Protein AF-A0A5X4PM31-F1 (afdb_monomer_lite)

Radius of gyration: 24.9 Å; chains: 1; bounding box: 70×35×66 Å

Foldseek 3Di:
DVVVVVVCVCPPPVVVLVPPVPDDPQPPPDDPDDDPVVVVVLVVCLVVLVVVLVVVLVVLVVVLVCVVVVLVVVLVVLVVCVVVQCVVVVNDPVVVVLSVVVNVLSVCLVVQSVVLVVCVVPVCVVVPVDPSDDCPDPVVSVVVVVVSVVSNVSSCSNPVRSVVSVVVSVVVVD

pLDDT: mean 74.73, std 17.04, range [44.5, 97.0]

InterPro domains:
  IPR012931 TraG, N-terminal, Proteobacteria [PF07916] (27-173)

Structure (mmCIF, N/CA/C/O backbone):
data_AF-A0A5X4PM31-F1
#
_entry.id   AF-A0A5X4PM31-F1
#
loop_
_atom_site.group_PDB
_atom_site.id
_atom_site.type_symbol
_atom_site.label_atom_id
_atom_site.label_alt_id
_atom_site.label_comp_id
_atom_site.label_asym_id
_atom_site.label_entity_id
_atom_site.label_seq_id
_atom_site.pdbx_PDB_ins_code
_atom_site.Cartn_x
_atom_site.Cartn_y
_atom_site.Cartn_z
_atom_site.occupancy
_atom_site.B_iso_or_equiv
_atom_site.auth_seq_id
_atom_site.auth_comp_id
_atom_site.auth_asym_id
_atom_site.auth_atom_id
_atom_site.pdbx_PDB_model_num
ATOM 1 N N . MET A 1 1 ? 48.120 -24.079 -18.694 1.00 56.81 1 MET A N 1
ATOM 2 C CA . MET A 1 1 ? 48.580 -22.671 -18.721 1.00 56.81 1 MET A CA 1
ATOM 3 C C . MET A 1 1 ? 48.053 -21.880 -19.920 1.00 56.81 1 MET A C 1
ATOM 5 O O . MET A 1 1 ? 47.602 -20.765 -19.711 1.00 56.81 1 MET A O 1
ATOM 9 N N . TYR A 1 2 ? 48.077 -22.404 -21.157 1.00 58.22 2 TYR A N 1
ATOM 10 C CA . TYR A 1 2 ? 47.539 -21.671 -22.322 1.00 58.22 2 TYR A CA 1
ATOM 11 C C . TYR A 1 2 ? 45.997 -21.617 -22.340 1.00 58.22 2 TYR A C 1
ATOM 13 O O . TYR A 1 2 ? 45.417 -20.574 -22.619 1.00 58.22 2 TYR A O 1
ATOM 21 N N . GLU A 1 3 ? 45.327 -22.706 -21.953 1.00 71.56 3 GLU A N 1
ATOM 22 C CA . GLU A 1 3 ? 43.855 -22.793 -21.936 1.00 71.56 3 GLU A CA 1
ATOM 23 C C . GLU A 1 3 ? 43.197 -21.806 -20.961 1.00 71.56 3 GLU A C 1
ATOM 25 O O . GLU A 1 3 ? 42.200 -21.178 -21.299 1.00 71.56 3 GLU A O 1
ATOM 30 N N . GLU A 1 4 ? 43.784 -21.587 -19.784 1.00 70.50 4 GLU A N 1
ATOM 31 C CA . GLU A 1 4 ? 43.260 -20.641 -18.787 1.00 70.50 4 GLU A CA 1
ATOM 32 C C . GLU A 1 4 ? 43.378 -19.185 -19.253 1.00 70.50 4 GLU A C 1
ATOM 34 O O . GLU A 1 4 ? 42.497 -18.372 -18.982 1.00 70.50 4 GLU A O 1
ATOM 39 N N . ALA A 1 5 ? 44.437 -18.846 -19.995 1.00 72.81 5 ALA A N 1
ATOM 40 C CA . ALA A 1 5 ? 44.606 -17.516 -20.577 1.00 72.81 5 ALA A CA 1
ATOM 41 C C . ALA A 1 5 ? 43.608 -17.262 -21.722 1.00 72.81 5 ALA A C 1
ATOM 43 O O . ALA A 1 5 ? 43.105 -16.147 -21.874 1.00 72.81 5 ALA A O 1
ATOM 44 N N . VAL A 1 6 ? 43.277 -18.303 -22.494 1.00 69.50 6 VAL A N 1
ATOM 45 C CA . VAL A 1 6 ? 42.241 -18.250 -23.535 1.00 69.50 6 VAL A CA 1
ATOM 46 C C . VAL A 1 6 ? 40.846 -18.159 -22.914 1.00 69.50 6 VAL A C 1
ATOM 48 O O . VAL A 1 6 ? 40.063 -17.309 -23.317 1.00 69.50 6 VAL A O 1
ATOM 51 N N . LEU A 1 7 ? 40.539 -18.937 -21.875 1.00 69.06 7 LEU A N 1
ATOM 52 C CA . LEU A 1 7 ? 39.256 -18.850 -21.167 1.00 69.06 7 LEU A CA 1
ATOM 53 C C . LEU A 1 7 ? 39.069 -17.492 -20.483 1.00 69.06 7 LEU A C 1
ATOM 55 O O . LEU A 1 7 ? 38.001 -16.893 -20.577 1.00 69.06 7 LEU A O 1
ATOM 59 N N . ARG A 1 8 ? 40.118 -16.957 -19.851 1.00 74.19 8 ARG A N 1
ATOM 60 C CA . ARG A 1 8 ? 40.076 -15.635 -19.217 1.00 74.19 8 ARG A CA 1
ATOM 61 C C . ARG A 1 8 ? 39.936 -14.510 -20.232 1.00 74.19 8 ARG A C 1
ATOM 63 O O . ARG A 1 8 ? 39.294 -13.515 -19.922 1.00 74.19 8 ARG A O 1
ATOM 70 N N . SER A 1 9 ? 40.515 -14.648 -21.426 1.00 67.62 9 SER A N 1
ATOM 71 C CA . SER A 1 9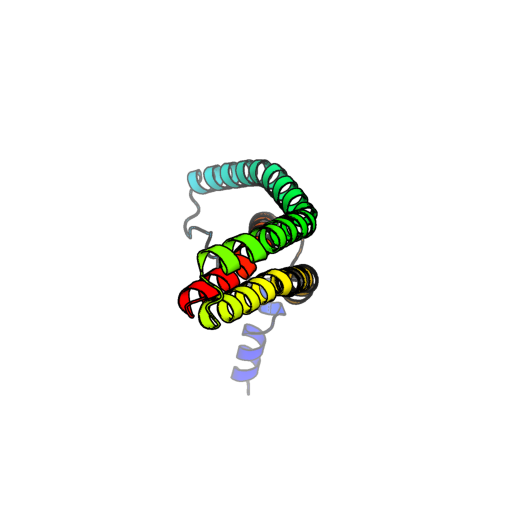 ? 40.313 -13.663 -22.486 1.00 67.62 9 SER A CA 1
ATOM 72 C C . SER A 1 9 ? 38.908 -13.777 -23.080 1.00 67.62 9 SER A C 1
ATOM 74 O O . SER A 1 9 ? 38.268 -12.750 -23.258 1.00 67.62 9 SER A O 1
ATOM 76 N N . LEU A 1 10 ? 38.363 -14.979 -23.285 1.00 65.06 10 LEU A N 1
ATOM 77 C CA . LEU A 1 10 ? 36.980 -15.180 -23.744 1.00 65.06 10 LEU A CA 1
ATOM 78 C C . LEU A 1 10 ? 35.931 -14.646 -22.755 1.00 65.06 10 LEU A C 1
ATOM 80 O O . LEU A 1 10 ? 34.913 -14.114 -23.181 1.00 65.06 10 LEU A O 1
ATOM 84 N N . VAL A 1 11 ? 36.198 -14.748 -21.451 1.00 62.84 11 VAL A N 1
ATOM 85 C CA . VAL A 1 11 ? 35.331 -14.229 -20.375 1.00 62.84 11 VAL A CA 1
ATOM 86 C C . VAL A 1 11 ? 35.660 -12.773 -20.011 1.00 62.84 11 VAL A C 1
ATOM 88 O O . VAL A 1 11 ? 34.924 -12.138 -19.261 1.00 62.84 11 VAL A O 1
ATOM 91 N N . SER A 1 12 ? 36.756 -12.208 -20.531 1.00 68.94 12 SER A N 1
ATOM 92 C CA . SER A 1 12 ? 37.113 -10.823 -20.227 1.00 68.94 12 SER A CA 1
ATOM 93 C C . SER A 1 12 ? 36.061 -9.865 -20.779 1.00 68.94 12 SER A C 1
ATOM 95 O O . SER A 1 12 ? 35.653 -9.950 -21.938 1.00 68.94 12 SER A O 1
ATOM 97 N N . GLU A 1 13 ? 35.673 -8.906 -19.947 1.00 52.75 13 GLU A N 1
ATOM 98 C CA . GLU A 1 13 ? 34.675 -7.876 -20.246 1.00 52.75 13 GLU A CA 1
ATOM 99 C C . GLU A 1 13 ? 34.991 -7.119 -21.550 1.00 52.75 13 GLU A C 1
ATOM 101 O O . GLU A 1 13 ? 34.103 -6.803 -22.340 1.00 52.75 13 GLU A O 1
ATOM 106 N N . ARG A 1 14 ? 36.287 -6.963 -21.856 1.00 52.06 14 ARG A N 1
ATOM 107 C CA . ARG A 1 14 ? 36.789 -6.376 -23.104 1.00 52.06 14 ARG A CA 1
ATOM 108 C C . ARG A 1 14 ? 36.436 -7.195 -24.353 1.00 52.06 14 ARG A C 1
ATOM 110 O O . ARG A 1 14 ? 36.129 -6.608 -25.384 1.00 52.06 14 ARG A O 1
ATOM 117 N N . ASN A 1 15 ? 36.449 -8.527 -24.279 1.00 50.88 15 ASN A N 1
ATOM 118 C CA . ASN A 1 15 ? 36.045 -9.387 -25.395 1.00 50.88 15 ASN A CA 1
ATOM 119 C C . ASN A 1 15 ? 34.521 -9.563 -25.471 1.00 50.88 15 ASN A C 1
ATOM 121 O O . ASN A 1 15 ? 34.001 -9.709 -26.572 1.00 50.88 15 ASN A O 1
ATOM 125 N N . MET A 1 16 ? 33.791 -9.457 -24.353 1.00 50.19 16 MET A N 1
ATOM 126 C CA . MET A 1 16 ? 32.321 -9.381 -24.363 1.00 50.19 16 MET A CA 1
ATOM 127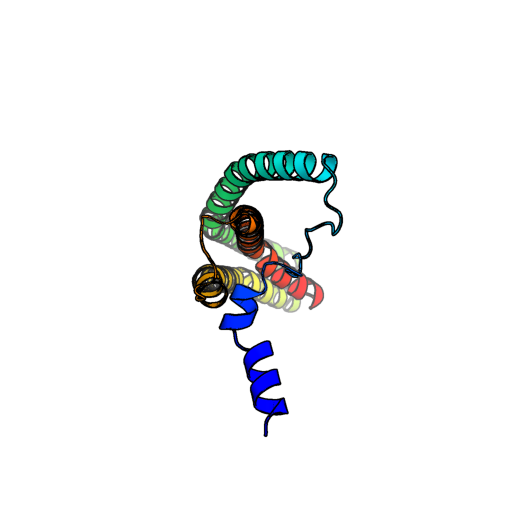 C C . MET A 1 16 ? 31.803 -8.091 -25.018 1.00 50.19 16 MET A C 1
ATOM 129 O O . MET A 1 16 ? 30.825 -8.138 -25.761 1.00 50.19 16 MET A O 1
ATOM 133 N N . GLN A 1 17 ? 32.474 -6.953 -24.807 1.00 50.19 17 GLN A N 1
ATOM 134 C CA . GLN A 1 17 ? 32.131 -5.684 -25.463 1.00 50.19 17 GLN A CA 1
ATOM 135 C C . GLN A 1 17 ? 32.462 -5.679 -26.966 1.00 50.19 17 GLN A C 1
ATOM 137 O O . GLN A 1 17 ? 31.721 -5.098 -27.753 1.00 50.19 17 GLN A O 1
ATOM 142 N N . VAL A 1 18 ? 33.540 -6.353 -27.388 1.00 49.44 18 VAL A N 1
ATOM 143 C CA . VAL A 1 18 ? 33.938 -6.460 -28.809 1.00 49.44 18 VAL A CA 1
ATOM 144 C C . VAL A 1 18 ? 33.154 -7.556 -29.556 1.00 49.44 18 VAL A C 1
ATOM 146 O O . VAL A 1 18 ? 32.959 -7.454 -30.763 1.00 49.44 18 VAL A O 1
ATOM 149 N N . SER A 1 19 ? 32.627 -8.573 -28.862 1.00 45.41 19 SER A N 1
ATOM 150 C CA . SER A 1 19 ? 31.808 -9.657 -29.441 1.00 45.41 19 SER A CA 1
ATOM 151 C C . SER A 1 19 ? 30.308 -9.313 -29.565 1.00 45.41 19 SER A C 1
ATOM 153 O O . SER A 1 19 ? 29.463 -10.199 -29.711 1.00 45.41 19 SER A O 1
ATOM 155 N N . GLN A 1 20 ? 29.954 -8.022 -29.569 1.00 50.94 20 GLN A N 1
ATOM 156 C CA . GLN A 1 20 ? 28.588 -7.552 -29.859 1.00 50.94 20 GLN A CA 1
ATOM 157 C C . GLN A 1 20 ? 28.124 -7.848 -31.301 1.00 50.94 20 GLN A C 1
ATOM 159 O O . GLN A 1 20 ? 26.948 -7.674 -31.606 1.00 50.94 20 GLN A O 1
ATOM 164 N N . ASP A 1 21 ? 29.009 -8.352 -32.166 1.00 48.44 21 ASP A N 1
ATOM 165 C CA . ASP A 1 21 ? 28.739 -8.654 -33.580 1.00 48.44 21 ASP A CA 1
ATOM 166 C C . ASP A 1 21 ? 28.112 -10.048 -33.824 1.00 48.44 21 ASP A C 1
ATOM 168 O O . ASP A 1 21 ? 27.942 -10.469 -34.965 1.00 48.44 21 ASP A O 1
ATOM 172 N N . GLY A 1 22 ? 27.799 -10.816 -32.767 1.00 45.81 22 GLY A N 1
ATOM 173 C CA . GLY A 1 22 ? 27.452 -12.238 -32.920 1.00 45.81 22 GLY A CA 1
ATOM 174 C C . GLY A 1 22 ? 26.219 -12.737 -32.177 1.00 45.81 22 GLY A C 1
ATOM 175 O O . GLY A 1 22 ? 25.362 -13.367 -32.791 1.00 45.81 22 GLY A O 1
ATOM 176 N N . ARG A 1 23 ? 26.121 -12.528 -30.861 1.00 46.41 23 ARG A N 1
ATOM 177 C CA . ARG A 1 23 ? 24.985 -12.994 -30.041 1.00 46.41 23 ARG A CA 1
ATOM 178 C C . ARG A 1 23 ? 24.860 -12.142 -28.782 1.00 46.41 23 ARG A C 1
ATOM 180 O O . ARG A 1 23 ? 25.267 -12.552 -27.699 1.00 46.41 23 ARG A O 1
ATOM 187 N N . VAL A 1 24 ? 24.282 -10.953 -28.926 1.00 50.66 24 VAL A N 1
ATOM 188 C CA . VAL A 1 24 ? 23.692 -10.245 -27.783 1.00 50.66 24 VAL A CA 1
ATOM 189 C C . VAL A 1 24 ? 22.540 -11.120 -27.298 1.00 50.66 24 VAL A C 1
ATOM 191 O O . VAL A 1 24 ? 21.673 -11.448 -28.104 1.00 50.66 24 VAL A O 1
ATOM 194 N N . TYR A 1 25 ? 22.545 -11.548 -26.031 1.00 45.91 25 TYR A N 1
ATOM 195 C CA . TYR A 1 25 ? 21.362 -12.164 -25.428 1.00 45.91 25 TYR A CA 1
ATOM 196 C C . TYR A 1 25 ? 20.232 -11.135 -25.533 1.00 45.91 25 TYR A C 1
ATOM 198 O O . TYR A 1 25 ? 20.317 -10.096 -24.871 1.00 45.91 25 TYR A O 1
ATOM 206 N N . PRO A 1 26 ? 19.208 -11.351 -26.378 1.00 52.56 26 PRO A N 1
ATOM 207 C CA . PRO A 1 26 ? 18.072 -10.459 -26.355 1.00 52.56 26 PRO A CA 1
ATOM 208 C C . PRO A 1 26 ? 17.437 -10.612 -24.973 1.00 52.56 26 PRO A C 1
ATOM 210 O O . PRO A 1 26 ? 17.212 -11.728 -24.499 1.00 52.56 26 PRO A O 1
ATOM 213 N N . GLY A 1 27 ? 17.181 -9.485 -24.309 1.00 53.28 27 GLY A N 1
ATOM 214 C CA . GLY A 1 27 ? 16.317 -9.476 -23.137 1.00 53.28 27 GLY A CA 1
ATOM 215 C C . GLY A 1 27 ? 14.962 -10.099 -23.482 1.00 53.28 27 GLY A C 1
ATOM 216 O O . GLY A 1 27 ? 14.624 -10.311 -24.650 1.00 53.28 27 GLY A O 1
ATOM 217 N N . TYR A 1 28 ? 14.159 -10.376 -22.460 1.00 54.62 28 TYR A N 1
ATOM 218 C CA . TYR A 1 28 ? 12.904 -11.129 -22.580 1.00 54.62 28 TYR A CA 1
ATOM 219 C C . TYR A 1 28 ? 11.889 -10.549 -23.601 1.00 54.62 28 TYR A C 1
ATOM 221 O O . TYR A 1 28 ? 10.930 -11.219 -23.966 1.00 54.62 28 TYR A O 1
ATOM 229 N N . GLY A 1 29 ? 12.099 -9.323 -24.097 1.00 55.50 29 GLY A N 1
ATOM 230 C CA . GLY A 1 29 ? 11.280 -8.665 -25.120 1.00 55.50 29 GLY A CA 1
ATOM 231 C C . GLY A 1 29 ? 11.700 -8.851 -26.592 1.00 55.50 29 GLY A C 1
ATOM 232 O O . GLY A 1 29 ? 11.059 -8.264 -27.464 1.00 55.50 29 GLY A O 1
ATOM 233 N N . GLY A 1 30 ? 12.758 -9.609 -26.921 1.00 53.00 30 GLY A N 1
ATOM 234 C CA . GLY A 1 30 ? 13.315 -9.650 -28.286 1.00 53.00 30 GLY A CA 1
ATOM 235 C C . GLY A 1 30 ? 13.081 -10.943 -29.084 1.00 53.00 30 GLY A C 1
ATOM 236 O O . GLY A 1 30 ? 13.718 -11.956 -28.815 1.00 53.00 30 GLY A O 1
ATOM 237 N N . ASN A 1 31 ? 12.263 -10.888 -30.148 1.00 54.16 31 ASN A N 1
ATOM 238 C CA . ASN A 1 31 ? 12.187 -11.952 -31.169 1.00 54.16 31 ASN A CA 1
ATOM 239 C C . ASN A 1 31 ? 13.530 -12.135 -31.906 1.00 54.16 31 ASN A C 1
ATOM 241 O O . ASN A 1 31 ? 14.135 -11.149 -32.339 1.00 54.16 31 ASN A O 1
ATOM 245 N N . VAL A 1 32 ? 13.928 -13.400 -32.088 1.00 54.56 32 VAL A N 1
ATOM 246 C CA . VAL A 1 32 ? 15.231 -13.856 -32.620 1.00 54.56 32 VAL A CA 1
ATOM 247 C C . VAL A 1 32 ? 15.353 -13.696 -34.151 1.00 54.56 32 VAL A C 1
ATOM 249 O O . VAL A 1 32 ? 16.465 -13.684 -34.669 1.00 54.56 32 VAL A O 1
ATOM 252 N N . ASP A 1 33 ? 14.242 -13.475 -34.868 1.00 53.81 33 ASP A N 1
ATOM 253 C CA . ASP A 1 33 ? 14.216 -13.328 -36.334 1.00 53.81 33 ASP A CA 1
ATOM 254 C C . ASP A 1 33 ? 13.926 -11.887 -36.799 1.00 53.81 33 ASP A C 1
ATOM 256 O O . ASP A 1 33 ? 12.888 -11.284 -36.498 1.00 53.81 33 ASP A O 1
ATOM 260 N N . GLY A 1 34 ? 14.851 -11.316 -37.575 1.00 55.50 34 GLY A N 1
ATOM 261 C CA . GLY A 1 34 ? 14.784 -9.954 -38.113 1.00 55.50 34 GLY A CA 1
ATOM 262 C C . GLY A 1 34 ? 13.926 -9.838 -39.376 1.00 55.50 34 GLY A C 1
ATOM 263 O O . GLY A 1 34 ? 14.456 -9.737 -40.476 1.00 55.50 34 GLY A O 1
ATOM 264 N N . THR A 1 35 ? 12.598 -9.825 -39.234 1.00 68.12 35 THR A N 1
ATOM 265 C CA . THR A 1 35 ? 11.668 -9.527 -40.346 1.00 68.12 35 THR A CA 1
ATOM 266 C C . THR A 1 35 ? 11.293 -8.036 -40.361 1.00 68.12 35 THR A C 1
ATOM 268 O O . THR A 1 35 ? 11.166 -7.420 -39.305 1.00 68.12 35 THR A O 1
ATOM 271 N N . LEU A 1 36 ? 11.064 -7.441 -41.539 1.00 62.03 36 LEU A N 1
ATOM 272 C CA . LEU A 1 36 ? 10.666 -6.027 -41.725 1.00 62.03 36 LEU A CA 1
ATOM 273 C C . LEU A 1 36 ? 9.406 -5.646 -40.917 1.00 62.03 36 LEU A C 1
ATOM 275 O O . LEU A 1 36 ? 9.316 -4.551 -40.364 1.00 62.03 36 LEU A O 1
ATOM 279 N N . THR A 1 37 ? 8.479 -6.593 -40.760 1.00 63.62 37 THR A N 1
ATOM 280 C CA . THR A 1 37 ? 7.307 -6.479 -39.881 1.00 63.62 37 THR A CA 1
ATOM 281 C C . THR A 1 37 ? 7.703 -6.307 -38.415 1.00 63.62 37 THR A C 1
ATOM 283 O O . THR A 1 37 ? 7.146 -5.458 -37.733 1.00 63.62 37 THR A O 1
ATOM 286 N N . ASN A 1 38 ? 8.725 -7.025 -37.941 1.00 61.22 38 ASN A N 1
ATOM 287 C CA . ASN A 1 38 ? 9.225 -6.894 -36.572 1.00 61.22 38 ASN A CA 1
ATOM 288 C C . ASN A 1 38 ? 9.882 -5.526 -36.351 1.00 61.22 38 ASN A C 1
ATOM 290 O O . ASN A 1 38 ? 9.742 -4.963 -35.272 1.00 61.22 38 ASN A O 1
ATOM 294 N N . ALA A 1 39 ? 10.545 -4.954 -37.362 1.00 60.84 39 ALA A N 1
ATOM 295 C CA . ALA A 1 39 ? 11.088 -3.596 -37.283 1.00 60.84 39 ALA A CA 1
ATOM 296 C C . ALA A 1 39 ? 9.975 -2.532 -37.204 1.00 60.84 39 ALA A C 1
ATOM 298 O O . ALA A 1 39 ? 10.046 -1.630 -36.371 1.00 60.84 39 ALA A O 1
ATOM 299 N N . ALA A 1 40 ? 8.913 -2.672 -38.003 1.00 63.06 40 ALA A N 1
ATOM 300 C CA . ALA A 1 40 ? 7.752 -1.783 -37.952 1.00 63.06 40 ALA A CA 1
ATOM 301 C C . ALA A 1 40 ? 6.985 -1.904 -36.623 1.00 63.06 40 ALA A C 1
ATOM 303 O O . ALA A 1 40 ? 6.658 -0.891 -36.008 1.00 63.06 40 ALA A O 1
ATOM 304 N N . THR A 1 41 ? 6.763 -3.127 -36.130 1.00 64.56 41 THR A N 1
ATOM 305 C CA . THR A 1 41 ? 6.148 -3.368 -34.818 1.00 64.56 41 THR A CA 1
ATOM 306 C C . THR A 1 41 ? 7.013 -2.820 -33.685 1.00 64.56 41 THR A C 1
ATOM 308 O O . THR A 1 41 ? 6.460 -2.245 -32.758 1.00 64.56 41 THR A O 1
ATOM 311 N N . ARG A 1 42 ? 8.350 -2.909 -33.773 1.00 63.31 42 ARG A N 1
ATOM 312 C CA . ARG A 1 42 ? 9.278 -2.309 -32.794 1.00 63.31 42 ARG A CA 1
ATOM 313 C C . ARG A 1 42 ? 9.239 -0.782 -32.804 1.00 63.31 42 ARG A C 1
ATOM 315 O O . ARG A 1 42 ? 9.300 -0.167 -31.745 1.00 63.31 42 ARG A O 1
ATOM 322 N N . LEU A 1 43 ? 9.132 -0.148 -33.970 1.00 60.94 43 LEU A N 1
ATOM 323 C CA . LEU A 1 43 ? 8.999 1.311 -34.057 1.00 60.94 43 LEU A CA 1
ATOM 324 C C . LEU A 1 43 ? 7.641 1.783 -33.532 1.00 60.94 43 LEU A C 1
ATOM 326 O O . LEU A 1 43 ? 7.584 2.735 -32.758 1.00 60.94 43 LEU A O 1
ATOM 330 N N . ALA A 1 44 ? 6.564 1.084 -33.892 1.00 65.38 44 ALA A N 1
ATOM 331 C CA . ALA A 1 44 ? 5.227 1.364 -33.383 1.00 65.38 44 ALA A CA 1
ATOM 332 C C . ALA A 1 44 ? 5.134 1.131 -31.868 1.00 65.38 44 ALA A C 1
ATOM 334 O O . ALA A 1 44 ? 4.551 1.952 -31.163 1.00 65.38 44 ALA A O 1
ATOM 335 N N . SER A 1 45 ? 5.753 0.064 -31.350 1.00 61.97 45 SER A N 1
ATOM 336 C CA . SER A 1 45 ? 5.817 -0.194 -29.913 1.00 61.97 45 SER A CA 1
ATOM 337 C C . SER A 1 45 ? 6.669 0.852 -29.203 1.00 61.97 45 SER A C 1
ATOM 339 O O . SER A 1 45 ? 6.258 1.322 -28.156 1.00 61.97 45 SER A O 1
ATOM 341 N N . THR A 1 46 ? 7.792 1.295 -29.775 1.00 62.03 46 THR A N 1
ATOM 342 C CA . THR A 1 46 ? 8.623 2.364 -29.190 1.00 62.03 46 THR A CA 1
ATOM 343 C C . THR A 1 46 ? 7.860 3.688 -29.141 1.00 62.03 46 THR A C 1
ATOM 345 O O . THR A 1 46 ? 7.797 4.318 -28.092 1.00 62.03 46 THR A O 1
ATOM 348 N N . ALA A 1 47 ? 7.209 4.088 -30.237 1.00 60.28 47 ALA A N 1
ATOM 349 C CA . ALA A 1 47 ? 6.408 5.311 -30.283 1.00 60.28 47 ALA A CA 1
ATOM 350 C C . ALA A 1 47 ? 5.195 5.250 -29.336 1.00 60.28 47 ALA A C 1
ATOM 352 O O . ALA A 1 47 ? 4.927 6.203 -28.606 1.00 60.28 47 ALA A O 1
ATOM 353 N N . GLY A 1 48 ? 4.490 4.114 -29.298 1.00 61.88 48 GLY A N 1
ATOM 354 C CA . GLY A 1 48 ? 3.370 3.890 -28.383 1.00 61.88 48 GLY A CA 1
ATOM 355 C C . GLY A 1 48 ? 3.797 3.867 -26.915 1.00 61.88 48 GLY A C 1
ATOM 356 O O . GLY A 1 48 ? 3.101 4.422 -26.069 1.00 61.88 48 GLY A O 1
ATOM 357 N N . ASN A 1 49 ? 4.964 3.295 -26.613 1.00 63.44 49 ASN A N 1
ATOM 358 C CA . ASN A 1 49 ? 5.502 3.239 -25.259 1.00 63.44 49 ASN A CA 1
ATOM 359 C C . ASN A 1 49 ? 5.983 4.623 -24.795 1.00 63.44 49 ASN A C 1
ATOM 361 O O . ASN A 1 49 ? 5.703 5.008 -23.669 1.00 63.44 49 ASN A O 1
ATOM 365 N N . ILE A 1 50 ? 6.581 5.447 -25.665 1.00 61.66 50 ILE A N 1
ATOM 366 C CA . ILE A 1 50 ? 6.946 6.837 -25.324 1.00 61.66 50 ILE A CA 1
ATOM 367 C C . ILE A 1 50 ? 5.702 7.666 -24.957 1.00 61.66 50 ILE A C 1
ATOM 369 O O . ILE A 1 50 ? 5.702 8.380 -23.955 1.00 61.66 50 ILE A O 1
ATOM 373 N N . ILE A 1 51 ? 4.613 7.545 -25.723 1.00 62.91 51 ILE A N 1
ATOM 374 C CA . ILE A 1 51 ? 3.368 8.280 -25.442 1.00 62.91 51 ILE A CA 1
ATOM 375 C C . ILE A 1 51 ? 2.677 7.732 -24.185 1.00 62.91 51 ILE A C 1
ATOM 377 O O . ILE A 1 51 ? 2.230 8.503 -23.335 1.00 62.91 51 ILE A O 1
ATOM 381 N N . GLY A 1 52 ? 2.605 6.406 -24.042 1.00 61.66 52 GLY A N 1
ATOM 382 C CA . GLY A 1 52 ? 1.981 5.757 -22.887 1.00 61.66 52 GLY A CA 1
ATOM 383 C C . GLY A 1 52 ? 2.715 6.032 -21.574 1.00 61.66 52 GLY A C 1
ATOM 384 O O . GLY A 1 52 ? 2.085 6.193 -20.530 1.00 61.66 52 GLY A O 1
ATOM 385 N N . THR A 1 53 ? 4.039 6.151 -21.621 1.00 61.53 53 THR A N 1
ATOM 386 C CA . THR A 1 53 ? 4.865 6.327 -20.421 1.00 61.53 53 THR A CA 1
ATOM 387 C C . THR A 1 53 ? 4.911 7.761 -19.933 1.00 61.53 53 THR A C 1
ATOM 389 O O . THR A 1 53 ? 4.893 7.968 -18.726 1.00 61.53 53 THR A O 1
ATOM 392 N N . ALA A 1 54 ? 4.835 8.755 -20.822 1.00 63.22 54 ALA A N 1
ATOM 393 C CA . ALA A 1 54 ? 4.685 10.154 -20.418 1.00 63.22 54 ALA A CA 1
ATOM 394 C C . ALA A 1 54 ? 3.446 10.368 -19.523 1.00 63.22 54 ALA A C 1
ATOM 396 O O . ALA A 1 54 ? 3.509 11.071 -18.514 1.00 63.22 54 ALA A O 1
ATOM 397 N N . VAL A 1 55 ? 2.330 9.709 -19.855 1.00 68.50 55 VAL A N 1
ATOM 398 C CA . VAL A 1 55 ? 1.101 9.759 -19.048 1.00 68.50 55 VAL A CA 1
ATOM 399 C C . VAL A 1 55 ? 1.233 8.907 -17.783 1.00 68.50 55 VAL A C 1
ATOM 401 O O . VAL A 1 55 ? 0.863 9.356 -16.698 1.00 68.50 55 VAL A O 1
ATOM 404 N N . ALA A 1 56 ? 1.790 7.696 -17.894 1.00 68.25 56 ALA A N 1
ATOM 405 C CA . ALA A 1 56 ? 1.945 6.798 -16.753 1.00 68.25 56 ALA A CA 1
ATOM 406 C C . ALA A 1 56 ? 2.871 7.382 -15.671 1.00 68.25 56 ALA A C 1
ATOM 408 O O . ALA A 1 56 ? 2.521 7.354 -14.494 1.00 68.25 56 ALA A O 1
ATOM 409 N N . PHE A 1 57 ? 4.013 7.967 -16.041 1.00 70.00 57 PHE A N 1
ATOM 410 C CA . PHE A 1 57 ? 4.961 8.548 -15.085 1.00 70.00 57 PHE A CA 1
ATOM 411 C C . PHE A 1 57 ? 4.379 9.749 -14.336 1.00 70.00 57 PHE A C 1
ATOM 413 O O . PHE A 1 57 ? 4.557 9.851 -13.124 1.00 70.00 57 PHE A O 1
ATOM 420 N N . SER A 1 58 ? 3.601 10.599 -15.014 1.00 74.38 58 SER A N 1
ATOM 421 C CA . SER A 1 58 ? 2.876 11.695 -14.357 1.00 74.38 58 SER A CA 1
ATOM 422 C C . SER A 1 58 ? 1.826 11.182 -13.359 1.00 74.38 58 SER A C 1
ATOM 424 O O . SER A 1 58 ? 1.677 11.732 -12.262 1.00 74.38 58 SER A O 1
ATOM 426 N N . ALA A 1 59 ? 1.134 10.090 -13.700 1.00 76.50 59 ALA A N 1
ATOM 427 C CA . ALA A 1 59 ? 0.178 9.456 -12.801 1.00 76.50 59 ALA A CA 1
ATOM 428 C C . ALA A 1 59 ? 0.866 8.849 -11.565 1.00 76.50 59 ALA A C 1
ATOM 430 O O . ALA A 1 59 ? 0.385 9.043 -10.449 1.00 76.50 59 ALA A O 1
ATOM 431 N N . PHE A 1 60 ? 2.005 8.166 -11.727 1.00 81.62 60 PHE A N 1
ATOM 432 C CA . PHE A 1 60 ? 2.746 7.594 -10.597 1.00 81.62 60 PHE A CA 1
ATOM 433 C C . PHE A 1 60 ? 3.317 8.656 -9.660 1.00 81.62 60 PHE A C 1
ATOM 435 O O . PHE A 1 60 ? 3.271 8.461 -8.447 1.00 81.62 60 PHE A O 1
ATOM 442 N N . ASP A 1 61 ? 3.801 9.783 -10.180 1.00 82.69 61 ASP A N 1
ATOM 443 C CA . ASP A 1 61 ? 4.256 10.893 -9.336 1.00 82.69 61 ASP A CA 1
ATOM 444 C C . ASP A 1 61 ? 3.098 11.479 -8.509 1.00 82.69 61 ASP A C 1
ATOM 446 O O . ASP A 1 61 ? 3.188 11.615 -7.286 1.00 82.69 61 ASP A O 1
ATOM 450 N N . SER A 1 62 ? 1.943 11.682 -9.149 1.00 84.62 62 SER A N 1
ATOM 451 C CA . SER A 1 62 ? 0.726 12.131 -8.461 1.00 84.62 62 SER A CA 1
ATOM 452 C C . SER A 1 62 ? 0.282 11.146 -7.369 1.00 84.62 62 SER A C 1
ATOM 454 O O . SER A 1 62 ? -0.084 11.558 -6.268 1.00 84.62 62 SER A O 1
ATOM 456 N N . VAL A 1 63 ? 0.359 9.834 -7.633 1.00 85.19 63 VAL A N 1
ATOM 457 C CA . VAL A 1 63 ? 0.065 8.795 -6.635 1.00 85.19 63 VAL A CA 1
ATOM 458 C C . VAL A 1 63 ? 1.045 8.875 -5.471 1.00 85.19 63 VAL A C 1
ATOM 460 O O . VAL A 1 63 ? 0.595 8.915 -4.330 1.00 85.19 63 VAL A O 1
ATOM 463 N N . ARG A 1 64 ? 2.357 8.953 -5.731 1.00 86.62 64 ARG A N 1
ATOM 464 C CA . ARG A 1 64 ? 3.405 9.029 -4.696 1.00 86.62 64 ARG A CA 1
ATOM 465 C C . ARG A 1 64 ? 3.187 10.214 -3.754 1.00 86.62 64 ARG A C 1
ATOM 467 O O . ARG A 1 64 ? 3.322 10.056 -2.541 1.00 86.62 64 ARG A O 1
ATOM 474 N N . GLN A 1 65 ? 2.802 11.369 -4.293 1.00 89.25 65 GLN A N 1
ATOM 475 C CA . GLN A 1 65 ? 2.477 12.558 -3.500 1.00 89.25 65 GLN A CA 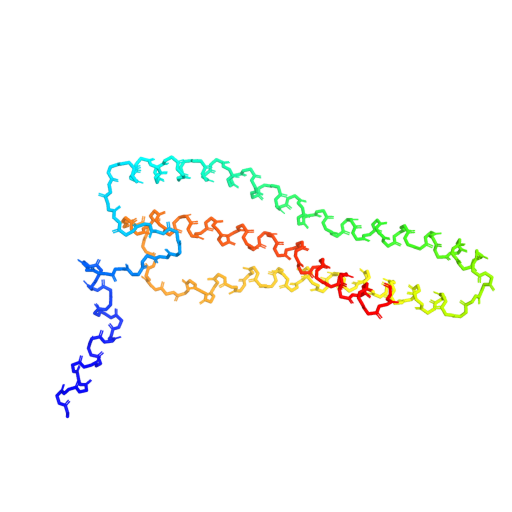1
ATOM 476 C C . GLN A 1 65 ? 1.190 12.380 -2.681 1.00 89.25 65 GLN A C 1
ATOM 478 O O . GLN A 1 65 ? 1.100 12.867 -1.554 1.00 89.25 65 GLN A O 1
ATOM 483 N N . ALA A 1 66 ? 0.215 11.632 -3.203 1.00 88.94 66 ALA A N 1
ATOM 484 C CA . ALA A 1 66 ? -1.041 11.359 -2.515 1.00 88.94 66 ALA A CA 1
ATOM 485 C C . ALA A 1 66 ? -0.931 10.294 -1.404 1.00 88.94 66 ALA A C 1
ATOM 487 O O . ALA A 1 66 ? -1.746 10.314 -0.484 1.00 88.94 66 ALA A O 1
ATOM 488 N N . LEU A 1 67 ? 0.055 9.386 -1.434 1.00 90.38 67 LEU A N 1
ATOM 489 C CA . LEU A 1 67 ? 0.213 8.302 -0.442 1.00 90.38 67 LEU A CA 1
ATOM 490 C C . LEU A 1 67 ? 0.146 8.765 1.030 1.00 90.38 67 LEU A C 1
ATOM 492 O O . LEU A 1 67 ? -0.692 8.237 1.770 1.00 90.38 67 LEU A O 1
ATOM 496 N N . PRO A 1 68 ? 0.940 9.758 1.485 1.00 87.94 68 PRO A N 1
ATOM 497 C CA . PRO A 1 68 ? 0.860 10.233 2.868 1.00 87.94 68 PRO A CA 1
ATOM 498 C C . PRO A 1 68 ? -0.499 10.871 3.195 1.00 87.94 68 PRO A C 1
ATOM 500 O O . PRO A 1 68 ? -0.987 10.744 4.318 1.00 87.94 68 PRO A O 1
ATOM 503 N N . MET A 1 69 ? -1.150 11.508 2.215 1.00 93.88 69 MET A N 1
ATOM 504 C CA . MET A 1 69 ? -2.483 12.091 2.398 1.00 93.88 69 MET A CA 1
ATOM 505 C C . MET A 1 69 ? -3.543 11.001 2.586 1.00 93.88 69 MET A C 1
ATOM 507 O O . MET A 1 69 ? -4.371 11.085 3.492 1.00 93.88 69 MET A O 1
ATOM 511 N N . VAL A 1 70 ? -3.492 9.945 1.769 1.00 92.19 70 VAL A N 1
ATOM 512 C CA . VAL A 1 70 ? -4.399 8.793 1.871 1.00 92.19 70 VAL A CA 1
ATOM 513 C C . VAL A 1 70 ? -4.216 8.080 3.208 1.00 92.19 70 VAL A C 1
ATOM 515 O O . VAL A 1 70 ? -5.207 7.714 3.837 1.00 92.19 70 VAL A O 1
ATOM 518 N N . GLN A 1 71 ? -2.981 7.936 3.695 1.00 94.12 71 GLN A N 1
ATOM 519 C CA . GLN A 1 71 ? -2.736 7.332 5.005 1.00 94.12 71 GLN A CA 1
ATOM 520 C C . GLN A 1 71 ? -3.404 8.106 6.139 1.00 94.12 71 GLN A C 1
ATOM 522 O O . GLN A 1 71 ? -4.051 7.503 6.995 1.00 94.12 71 GLN A O 1
ATOM 527 N N . ALA A 1 72 ? -3.266 9.433 6.137 1.00 93.81 72 ALA A N 1
ATOM 528 C CA . ALA A 1 72 ? -3.875 10.281 7.151 1.00 93.81 72 ALA A CA 1
ATOM 529 C C . ALA A 1 72 ? -5.406 10.146 7.139 1.00 93.81 72 ALA A C 1
ATOM 531 O O . ALA A 1 72 ? -6.025 10.015 8.195 1.00 93.81 72 ALA A O 1
ATOM 532 N N . LEU A 1 73 ? -6.017 10.095 5.949 1.00 94.88 73 LEU A N 1
ATOM 533 C CA . LEU A 1 73 ? -7.459 9.881 5.804 1.00 94.88 73 LEU A CA 1
ATOM 534 C C . LEU A 1 73 ? -7.898 8.493 6.291 1.00 94.88 73 LEU A C 1
ATOM 536 O O . LEU A 1 73 ? -8.914 8.387 6.976 1.00 94.88 73 LEU A O 1
ATOM 540 N N . LEU A 1 74 ? -7.127 7.442 5.997 1.00 94.12 74 LEU A N 1
ATOM 541 C CA . LEU A 1 74 ? -7.403 6.086 6.481 1.00 94.12 74 LEU A CA 1
ATOM 542 C C . LEU A 1 74 ? -7.307 5.993 8.008 1.00 94.12 74 LEU A C 1
ATOM 544 O O . LEU A 1 74 ? -8.163 5.378 8.640 1.00 94.12 74 LEU A O 1
ATOM 548 N N . GLN A 1 75 ? -6.305 6.632 8.615 1.00 95.00 75 GLN A N 1
ATOM 549 C CA . GLN A 1 75 ? -6.158 6.669 10.071 1.00 95.00 75 GLN A CA 1
ATOM 550 C C . GLN A 1 75 ? -7.275 7.474 10.732 1.00 95.00 75 GLN A C 1
ATOM 552 O O . GLN A 1 75 ? -7.825 7.036 11.738 1.00 95.00 75 GLN A O 1
ATOM 557 N N . MET A 1 76 ? -7.663 8.608 10.147 1.00 97.00 76 MET A N 1
ATOM 558 C CA . MET A 1 76 ? -8.806 9.388 10.618 1.00 97.00 76 MET A CA 1
ATOM 559 C C . MET A 1 76 ? -10.098 8.560 10.577 1.00 97.00 76 MET A C 1
ATOM 561 O O . MET A 1 76 ? -10.831 8.517 11.564 1.00 97.00 76 MET A O 1
ATOM 565 N N . ALA A 1 77 ? -10.357 7.867 9.464 1.00 95.94 77 ALA A N 1
ATOM 566 C CA . ALA A 1 77 ? -11.519 6.995 9.326 1.00 95.94 77 ALA A CA 1
ATOM 567 C C . ALA A 1 77 ? -11.506 5.859 10.361 1.00 95.94 77 ALA A C 1
ATOM 569 O O . ALA A 1 77 ? -12.521 5.616 11.013 1.00 95.94 77 ALA A O 1
ATOM 570 N N . LEU A 1 78 ? -10.355 5.205 10.568 1.00 95.00 78 LEU A N 1
ATOM 571 C CA . LEU A 1 78 ? -10.219 4.137 11.558 1.00 95.00 78 LEU A CA 1
ATOM 572 C C . LEU A 1 78 ? -10.507 4.650 12.974 1.00 95.00 78 LEU A C 1
ATOM 574 O O . LEU A 1 78 ? -11.311 4.045 13.676 1.00 95.00 78 LEU A O 1
ATOM 578 N N . VAL A 1 79 ? -9.925 5.785 13.374 1.00 95.50 79 VAL A N 1
ATOM 579 C CA . VAL A 1 79 ? -10.120 6.368 14.714 1.00 95.50 79 VAL A CA 1
ATOM 580 C C . VAL A 1 79 ? -11.588 6.708 14.985 1.00 95.50 79 VAL A C 1
ATOM 582 O O . VAL A 1 79 ? -12.066 6.479 16.095 1.00 95.50 79 VAL A O 1
ATOM 585 N N . ILE A 1 80 ? -12.325 7.188 13.979 1.00 96.06 80 ILE A N 1
ATOM 586 C CA . ILE A 1 80 ? -13.773 7.432 14.089 1.00 96.06 80 ILE A CA 1
ATOM 587 C C . ILE A 1 80 ? -14.549 6.113 14.242 1.00 96.06 80 ILE A C 1
ATOM 589 O O . ILE A 1 80 ? -15.514 6.046 15.004 1.00 96.06 80 ILE A O 1
ATOM 593 N N . CYS A 1 81 ? -14.125 5.050 13.556 1.00 94.88 81 CYS A N 1
ATOM 594 C CA . CYS A 1 81 ? -14.766 3.737 13.621 1.00 94.88 81 CYS A CA 1
ATOM 595 C C . CYS A 1 81 ? -14.474 2.966 14.919 1.00 94.88 81 CYS A C 1
ATOM 597 O O . CYS A 1 81 ? -15.321 2.175 15.328 1.00 94.88 81 CYS A O 1
ATOM 599 N N . ILE A 1 82 ? -13.333 3.190 15.587 1.00 95.44 82 ILE A N 1
ATOM 600 C CA . ILE A 1 82 ? -12.960 2.489 16.834 1.00 95.44 82 ILE A CA 1
ATOM 601 C C . ILE A 1 82 ? -14.102 2.480 17.866 1.00 95.44 82 ILE A C 1
ATOM 603 O O . ILE A 1 82 ? -14.526 1.384 18.233 1.00 95.44 82 ILE A O 1
ATOM 607 N N . PRO A 1 83 ? -14.647 3.628 18.324 1.00 93.75 83 PRO A N 1
ATOM 608 C CA . PRO A 1 83 ? -15.708 3.627 19.331 1.00 93.75 83 PRO A CA 1
ATOM 609 C C . PRO A 1 83 ? -16.999 2.961 18.840 1.00 93.75 83 PRO A C 1
ATOM 611 O O . PRO A 1 83 ? -17.694 2.324 19.624 1.00 93.75 83 PRO A O 1
ATOM 614 N N . LEU A 1 84 ? -17.330 3.069 17.550 1.00 94.69 84 LEU A N 1
ATOM 615 C CA . LEU A 1 84 ? -18.522 2.427 16.987 1.00 94.69 84 LEU A CA 1
ATOM 616 C C . LEU A 1 84 ? -18.389 0.900 17.013 1.00 94.69 84 LEU A C 1
ATOM 618 O O . LEU A 1 84 ? -19.311 0.202 17.430 1.00 94.69 84 LEU A O 1
ATOM 622 N N . ILE A 1 85 ? -17.222 0.385 16.624 1.00 94.69 85 ILE A N 1
ATOM 623 C CA . ILE A 1 85 ? -16.945 -1.052 16.590 1.00 94.69 85 ILE A CA 1
ATOM 624 C C . ILE A 1 85 ? -16.887 -1.621 18.011 1.00 94.69 85 ILE A C 1
ATOM 626 O O . ILE A 1 85 ? -17.473 -2.673 18.267 1.00 94.69 85 ILE A O 1
ATOM 630 N N . THR A 1 86 ? -16.242 -0.933 18.959 1.00 94.31 86 THR A N 1
ATOM 631 C CA . THR A 1 86 ? -16.167 -1.410 20.350 1.00 94.31 86 THR A CA 1
ATOM 632 C C . THR A 1 86 ? -17.531 -1.415 21.041 1.00 94.31 86 THR A C 1
ATOM 634 O O . THR A 1 86 ? -17.825 -2.357 21.780 1.00 94.31 86 THR A O 1
ATOM 637 N N . LEU A 1 87 ? -18.393 -0.430 20.753 1.00 96.06 87 LEU A N 1
ATOM 638 C CA . LEU A 1 87 ? -19.778 -0.401 21.234 1.00 96.06 87 LEU A CA 1
ATOM 639 C C . LEU A 1 87 ? -20.615 -1.542 20.642 1.00 96.06 87 LEU A C 1
ATOM 641 O O . LEU A 1 87 ? -21.263 -2.270 21.394 1.00 96.06 87 LEU A O 1
ATOM 645 N N . CYS A 1 88 ? -20.578 -1.743 19.320 1.00 94.44 88 CYS A N 1
ATOM 646 C CA . CYS A 1 88 ? -21.302 -2.837 18.661 1.00 94.44 88 CYS A CA 1
ATOM 647 C C . CYS A 1 88 ? -20.803 -4.225 19.089 1.00 94.44 88 CYS A C 1
ATOM 649 O O . CYS A 1 88 ? -21.574 -5.180 19.095 1.00 94.44 88 CYS A O 1
ATOM 651 N N . SER A 1 89 ? -19.532 -4.332 19.479 1.00 93.50 89 SER A N 1
ATOM 652 C CA . SER A 1 89 ? -18.913 -5.561 19.972 1.00 93.50 89 SER A CA 1
ATOM 653 C C . SER A 1 89 ? -19.138 -5.822 21.470 1.00 93.50 89 SER A C 1
ATOM 655 O O . SER A 1 89 ? -18.553 -6.763 22.008 1.00 93.50 89 SER A O 1
ATOM 657 N N . ALA A 1 90 ? -19.927 -4.994 22.166 1.00 94.75 90 ALA A N 1
ATOM 658 C CA . ALA A 1 90 ? -20.153 -5.095 23.611 1.00 94.75 90 ALA A CA 1
ATOM 659 C C . ALA A 1 90 ? -18.850 -5.187 24.439 1.00 94.75 90 ALA A C 1
ATOM 661 O O . ALA A 1 90 ? -18.798 -5.899 25.440 1.00 94.75 90 ALA A O 1
ATOM 662 N N . TRP A 1 91 ? -17.809 -4.451 24.029 1.00 92.06 91 TRP A N 1
ATOM 663 C CA . TRP A 1 91 ? -16.495 -4.417 24.689 1.00 92.06 91 TRP A CA 1
ATOM 664 C C . TRP A 1 91 ? -15.727 -5.751 24.714 1.00 92.06 91 TRP A C 1
ATOM 666 O O . TRP A 1 91 ? -14.920 -5.979 25.616 1.00 92.06 91 TRP A O 1
ATOM 676 N N . ASP A 1 92 ? -15.926 -6.622 23.719 1.00 95.44 92 ASP A N 1
ATOM 677 C CA . ASP A 1 92 ? -15.109 -7.834 23.579 1.00 95.44 92 ASP A CA 1
ATOM 678 C C . ASP A 1 92 ? -13.615 -7.488 23.427 1.00 95.44 92 ASP A C 1
ATOM 680 O O . ASP A 1 92 ? -13.190 -6.769 22.515 1.00 95.44 92 ASP A O 1
ATOM 684 N N . VAL A 1 93 ? -12.800 -8.053 24.320 1.00 94.06 93 VAL A N 1
ATOM 685 C CA . VAL A 1 93 ? -11.341 -7.897 24.340 1.00 94.06 93 VAL A CA 1
ATOM 686 C C . VAL A 1 93 ? -10.727 -8.392 23.034 1.00 94.06 93 VAL A C 1
ATOM 688 O O . VAL A 1 93 ? -9.776 -7.786 22.540 1.00 94.06 93 VAL A O 1
ATOM 691 N N . LYS A 1 94 ? -11.280 -9.453 22.432 1.00 93.56 94 LYS A N 1
ATOM 692 C CA . LYS A 1 94 ? -10.774 -9.980 21.161 1.00 93.56 94 LYS A CA 1
ATOM 693 C C . LYS A 1 94 ? -10.853 -8.924 20.058 1.00 93.56 94 LYS A C 1
ATOM 695 O O . LYS A 1 94 ? -9.882 -8.737 19.328 1.00 93.56 94 LYS A O 1
ATOM 700 N N . VAL A 1 95 ? -11.967 -8.198 19.974 1.00 93.88 95 VAL A N 1
ATOM 701 C CA . VAL A 1 95 ? -12.169 -7.157 18.957 1.00 93.88 95 VAL A CA 1
ATOM 702 C C . VAL A 1 95 ? -11.259 -5.959 19.205 1.00 93.88 95 VAL A C 1
ATOM 704 O O . VAL A 1 95 ? -10.621 -5.473 18.271 1.00 93.88 95 VAL A O 1
ATOM 707 N N . VAL A 1 96 ? -11.101 -5.533 20.460 1.00 94.19 96 VAL A N 1
ATOM 708 C CA . VAL A 1 96 ? -10.150 -4.465 20.813 1.00 94.19 96 VAL A CA 1
ATOM 709 C C . VAL A 1 96 ? -8.727 -4.833 20.381 1.00 94.19 96 VAL A C 1
ATOM 711 O O . VAL A 1 96 ? -8.049 -4.018 19.757 1.00 94.19 96 VAL A O 1
ATOM 714 N N . MET A 1 97 ? -8.296 -6.076 20.622 1.00 93.06 97 MET A N 1
ATOM 715 C CA . MET A 1 97 ? -6.987 -6.551 20.168 1.00 93.06 97 MET A CA 1
ATOM 716 C C . MET A 1 97 ? -6.867 -6.503 18.641 1.00 93.06 97 MET A C 1
ATOM 718 O O . MET A 1 97 ? -5.893 -5.948 18.133 1.00 93.06 97 MET A O 1
ATOM 722 N N . THR A 1 98 ? -7.863 -6.990 17.891 1.00 93.12 98 THR A N 1
ATOM 723 C CA . THR A 1 98 ? -7.830 -6.909 16.416 1.00 93.12 98 THR A CA 1
ATOM 724 C C . THR A 1 98 ? -7.738 -5.466 15.917 1.00 93.12 98 THR A C 1
ATOM 726 O O . THR A 1 98 ? -6.908 -5.179 15.059 1.00 93.12 98 THR A O 1
ATOM 729 N N . LEU A 1 99 ? -8.472 -4.522 16.520 1.00 93.94 99 LEU A N 1
ATOM 730 C CA . LEU A 1 99 ? -8.400 -3.102 16.161 1.00 93.94 99 LEU A CA 1
ATOM 731 C C . LEU A 1 99 ? -7.009 -2.509 16.405 1.00 93.94 99 LEU A C 1
ATOM 733 O O . LEU A 1 99 ? -6.532 -1.728 15.584 1.00 93.94 99 LEU A O 1
ATOM 737 N N . THR A 1 100 ? -6.324 -2.896 17.487 1.00 92.81 100 THR A N 1
ATOM 738 C CA . THR A 1 100 ? -4.941 -2.448 17.722 1.00 92.81 100 THR A CA 1
ATOM 739 C C . THR A 1 100 ? -3.965 -2.993 16.678 1.00 92.81 100 THR A C 1
ATOM 741 O O . THR A 1 100 ? -3.089 -2.254 16.228 1.00 92.81 100 THR A O 1
ATOM 744 N N . PHE A 1 101 ? -4.148 -4.238 16.220 1.00 93.31 101 PHE A N 1
ATOM 745 C CA . PHE A 1 101 ? -3.352 -4.804 15.128 1.00 93.31 101 PHE A CA 1
ATOM 746 C C . PHE A 1 101 ? -3.641 -4.131 13.784 1.00 93.31 101 PHE A C 1
ATOM 748 O O . PHE A 1 101 ? -2.701 -3.835 13.050 1.00 93.31 101 PHE A O 1
ATOM 755 N N . VAL A 1 102 ? -4.905 -3.823 13.481 1.00 94.19 102 VAL A N 1
ATOM 756 C CA . VAL A 1 102 ? -5.281 -3.053 12.283 1.00 94.19 102 VAL A CA 1
ATOM 757 C C . VAL A 1 102 ? -4.656 -1.656 12.329 1.00 94.19 102 VAL A C 1
ATOM 759 O O . VAL A 1 102 ? -4.058 -1.209 11.351 1.00 94.19 102 VAL A O 1
ATOM 762 N N . GLN A 1 103 ? -4.725 -0.977 13.477 1.00 93.94 103 GLN A N 1
ATOM 763 C CA . GLN A 1 103 ? -4.112 0.336 13.667 1.00 93.94 103 GLN A CA 1
ATOM 764 C C . GLN A 1 103 ? -2.591 0.278 13.462 1.00 93.94 103 GLN A C 1
ATOM 766 O O . GLN A 1 103 ? -2.031 1.118 12.756 1.00 93.94 103 GLN A O 1
ATOM 771 N N . PHE A 1 104 ? -1.925 -0.730 14.033 1.00 93.69 104 PHE A N 1
ATOM 772 C CA . PHE A 1 104 ? -0.502 -0.979 13.812 1.00 93.69 104 PHE A CA 1
ATOM 773 C C . PHE A 1 104 ? -0.193 -1.219 12.330 1.00 93.69 104 PHE A C 1
ATOM 775 O O . PHE A 1 104 ? 0.723 -0.599 11.789 1.00 93.69 104 PHE A O 1
ATOM 782 N N . ALA A 1 105 ? -0.990 -2.049 11.652 1.00 93.94 105 ALA A N 1
ATOM 783 C CA . ALA A 1 105 ? -0.824 -2.332 10.234 1.00 93.94 105 ALA A CA 1
ATOM 784 C C . ALA A 1 105 ? -0.876 -1.055 9.392 1.00 93.94 105 ALA A C 1
ATOM 786 O O . ALA A 1 105 ? -0.013 -0.878 8.533 1.00 93.94 105 ALA A O 1
ATOM 787 N N . LEU A 1 106 ? -1.833 -0.159 9.675 1.00 93.75 106 LEU A N 1
ATOM 788 C CA . LEU A 1 106 ? -1.981 1.126 8.986 1.00 93.75 106 LEU A CA 1
ATOM 789 C C . LEU A 1 106 ? -0.837 2.104 9.268 1.00 93.75 106 LEU A C 1
ATOM 791 O O . LEU A 1 106 ? -0.450 2.865 8.380 1.00 93.75 106 LEU A O 1
ATOM 795 N N . TYR A 1 107 ? -0.285 2.116 10.483 1.00 94.12 107 TYR A N 1
ATOM 796 C CA . TYR A 1 107 ? 0.915 2.904 10.779 1.00 94.12 107 TYR A CA 1
ATOM 797 C C . TYR A 1 107 ? 2.137 2.373 10.032 1.00 94.12 107 TYR A C 1
ATOM 799 O O . TYR A 1 107 ? 2.927 3.162 9.522 1.00 94.12 107 TYR A O 1
ATOM 807 N N . PHE A 1 108 ? 2.255 1.052 9.901 1.00 94.50 108 PHE A N 1
ATOM 808 C CA . PHE A 1 108 ? 3.394 0.402 9.260 1.00 94.50 108 PHE A CA 1
ATOM 809 C C . PHE A 1 108 ? 3.442 0.581 7.729 1.00 94.50 108 PHE A C 1
ATOM 811 O O . PHE A 1 108 ? 4.461 0.279 7.113 1.00 94.50 108 PHE A O 1
ATOM 818 N N . LEU A 1 109 ? 2.399 1.128 7.086 1.00 93.00 109 LEU A N 1
ATOM 819 C CA . LEU A 1 109 ? 2.453 1.465 5.654 1.00 93.00 109 LEU A CA 1
ATOM 820 C C . LEU A 1 109 ? 3.563 2.472 5.310 1.00 93.00 109 LEU A C 1
ATOM 822 O O . LEU A 1 109 ? 4.146 2.359 4.232 1.00 93.00 109 LEU A O 1
ATOM 826 N N . THR A 1 110 ? 3.897 3.413 6.206 1.00 92.38 110 THR A N 1
ATOM 827 C CA . THR A 1 110 ? 4.988 4.374 5.950 1.00 92.38 110 THR A CA 1
ATOM 828 C C . THR A 1 110 ? 6.307 3.664 5.708 1.00 92.38 110 THR A C 1
ATOM 830 O O . THR A 1 110 ? 7.028 4.030 4.787 1.00 92.38 110 THR A O 1
ATOM 833 N N . PHE A 1 111 ? 6.601 2.617 6.481 1.00 93.00 111 PHE A N 1
ATOM 834 C CA . PHE A 1 111 ? 7.815 1.827 6.319 1.00 93.00 111 PHE A CA 1
ATOM 835 C C . PHE A 1 111 ? 7.925 1.247 4.903 1.00 93.00 111 PHE A C 1
ATOM 837 O O . PHE A 1 111 ? 8.980 1.347 4.285 1.00 93.00 111 PHE A O 1
ATOM 844 N N . TRP A 1 112 ? 6.839 0.700 4.352 1.00 92.50 112 TRP A N 1
ATOM 845 C CA . TRP A 1 112 ? 6.839 0.140 2.997 1.00 92.50 112 TRP A CA 1
ATOM 846 C C . TRP A 1 112 ? 7.047 1.201 1.915 1.00 92.50 112 TRP A C 1
ATOM 848 O O . TRP A 1 112 ? 7.743 0.954 0.927 1.00 92.50 112 TRP A O 1
ATOM 858 N N . TRP A 1 113 ? 6.494 2.399 2.097 1.00 91.19 113 TRP A N 1
ATOM 859 C CA . TRP A 1 113 ? 6.739 3.512 1.179 1.00 91.19 113 TRP A CA 1
ATOM 860 C C . TRP A 1 113 ? 8.166 4.052 1.276 1.00 91.19 113 TRP A C 1
ATOM 862 O O . TRP A 1 113 ? 8.770 4.330 0.241 1.00 91.19 113 TRP A O 1
ATOM 872 N N . GLU A 1 114 ? 8.735 4.135 2.481 1.00 92.12 114 GLU A N 1
ATOM 873 C CA . GLU A 1 114 ? 10.150 4.472 2.683 1.00 92.12 114 GLU A CA 1
ATOM 874 C C . GLU A 1 114 ? 11.072 3.425 2.052 1.00 92.12 114 GLU A C 1
ATOM 876 O O . GLU A 1 114 ? 12.012 3.778 1.342 1.00 92.12 114 GLU A O 1
ATOM 881 N N . LEU A 1 115 ? 10.764 2.137 2.231 1.00 90.69 115 LEU A N 1
ATOM 882 C CA . LEU A 1 115 ? 11.497 1.037 1.608 1.00 90.69 115 LEU A CA 1
ATOM 883 C C . LEU A 1 115 ? 11.462 1.149 0.080 1.00 90.69 115 LEU A C 1
ATOM 885 O O . LEU A 1 115 ? 12.491 0.991 -0.573 1.00 90.69 115 LEU A O 1
ATOM 889 N N . THR A 1 116 ? 10.297 1.470 -0.487 1.00 89.12 116 THR A N 1
ATOM 890 C CA . THR A 1 116 ? 10.150 1.659 -1.936 1.00 89.12 116 THR A CA 1
ATOM 891 C C . THR A 1 116 ? 10.980 2.843 -2.428 1.00 89.12 116 THR A C 1
ATOM 893 O O . THR A 1 116 ? 11.689 2.726 -3.423 1.00 89.12 116 THR A O 1
ATOM 896 N N . ARG A 1 117 ? 10.939 3.981 -1.724 1.00 87.06 117 ARG A N 1
ATOM 897 C 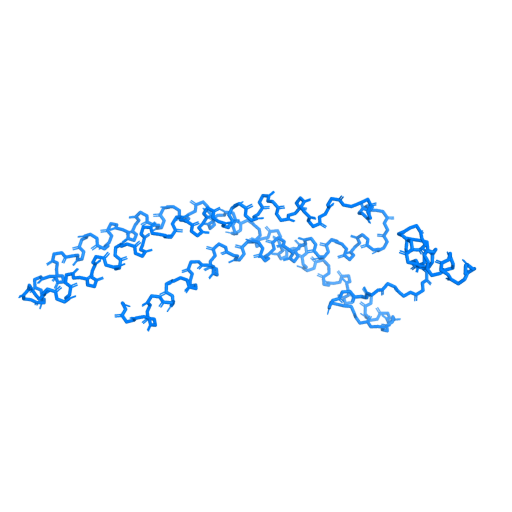CA . ARG A 1 117 ? 11.712 5.177 -2.087 1.00 87.06 117 ARG A CA 1
ATOM 898 C C . ARG A 1 117 ? 13.219 4.945 -1.984 1.00 87.06 117 ARG A C 1
ATOM 900 O O . ARG A 1 117 ? 13.983 5.446 -2.810 1.00 87.06 117 ARG A O 1
ATOM 907 N N . TRP A 1 118 ? 13.646 4.178 -0.984 1.00 88.38 118 TRP A N 1
ATOM 908 C CA . TRP A 1 118 ? 15.036 3.764 -0.847 1.00 88.38 118 TRP A CA 1
ATOM 909 C C . TRP A 1 118 ? 15.465 2.870 -2.011 1.00 88.38 118 TRP A C 1
ATOM 911 O O . TRP A 1 118 ? 16.504 3.125 -2.620 1.00 88.38 118 TRP A O 1
ATOM 921 N N . LEU A 1 119 ? 14.637 1.882 -2.362 1.00 85.81 119 LEU A N 1
ATOM 922 C CA . LEU A 1 119 ? 14.885 1.001 -3.497 1.00 85.81 119 LEU A CA 1
ATOM 923 C C . LEU A 1 119 ? 14.988 1.801 -4.806 1.00 85.81 119 LEU A C 1
ATOM 925 O O . LEU A 1 119 ? 15.931 1.585 -5.553 1.00 85.81 119 LEU A O 1
ATOM 929 N N . ASP A 1 120 ? 14.099 2.774 -5.040 1.00 81.19 120 ASP A N 1
ATOM 930 C CA . ASP A 1 120 ? 14.141 3.708 -6.186 1.00 81.19 120 ASP A CA 1
ATOM 931 C C . ASP A 1 120 ? 15.473 4.454 -6.288 1.00 81.19 120 ASP A C 1
ATOM 933 O O . ASP A 1 120 ? 16.104 4.491 -7.341 1.00 81.19 120 ASP A O 1
ATOM 937 N N . SER A 1 121 ? 15.957 4.968 -5.158 1.00 80.06 121 SER A N 1
ATOM 938 C CA . SER A 1 121 ? 17.183 5.768 -5.115 1.00 80.06 121 SER A CA 1
ATOM 939 C C . SER A 1 121 ? 18.461 4.942 -5.307 1.00 80.06 121 SER A C 1
ATOM 941 O O . SER A 1 121 ? 19.458 5.463 -5.801 1.00 80.06 121 SER A O 1
ATOM 943 N N . TRP A 1 122 ? 18.462 3.668 -4.903 1.00 74.81 122 TRP A N 1
ATOM 944 C CA . TRP A 1 122 ? 19.672 2.835 -4.868 1.00 74.81 122 TRP A CA 1
ATOM 945 C C . TRP A 1 122 ? 19.755 1.786 -5.978 1.00 74.81 122 TRP A C 1
ATOM 947 O O . TRP A 1 122 ? 20.855 1.449 -6.416 1.00 74.81 122 TRP A O 1
ATOM 957 N N . LEU A 1 123 ? 18.622 1.272 -6.456 1.00 69.88 123 LEU A N 1
ATOM 958 C CA . LEU A 1 123 ? 18.587 0.166 -7.414 1.00 69.88 123 LEU A CA 1
ATOM 959 C C . LEU A 1 123 ? 19.171 0.565 -8.773 1.00 69.88 123 LEU A C 1
ATOM 961 O O . LEU A 1 123 ? 19.978 -0.181 -9.322 1.00 69.88 123 LEU A O 1
ATOM 965 N N . LEU A 1 124 ? 18.849 1.759 -9.281 1.00 61.59 124 LEU A N 1
ATOM 966 C CA . LEU A 1 124 ? 19.427 2.263 -10.534 1.00 61.59 124 LEU A CA 1
ATOM 967 C C . LEU A 1 124 ? 20.938 2.503 -10.411 1.00 61.59 124 LEU A C 1
ATOM 969 O O . LEU A 1 124 ? 21.683 2.201 -11.339 1.00 61.59 124 LEU A O 1
ATOM 973 N N . GLY A 1 125 ? 21.403 2.971 -9.249 1.00 62.44 125 GLY A N 1
ATOM 974 C CA . GLY A 1 125 ? 22.827 3.169 -8.982 1.00 62.44 125 GLY A CA 1
ATOM 975 C C . GLY A 1 125 ? 23.623 1.864 -8.972 1.00 62.44 125 GLY A C 1
ATOM 976 O O . GLY A 1 125 ? 24.740 1.835 -9.467 1.00 62.44 125 GLY A O 1
ATOM 977 N N . VAL A 1 126 ? 23.052 0.773 -8.457 1.00 64.25 126 VAL A N 1
ATOM 978 C CA . VAL A 1 126 ? 23.722 -0.539 -8.419 1.00 64.25 126 VAL A CA 1
ATOM 979 C C . VAL A 1 126 ? 23.616 -1.285 -9.752 1.00 64.25 126 VAL A C 1
ATOM 981 O O . VAL A 1 126 ? 24.567 -1.956 -10.145 1.00 64.25 126 VAL A O 1
ATOM 984 N N . LEU A 1 127 ? 22.485 -1.183 -10.459 1.00 63.91 127 LEU A N 1
ATOM 985 C CA . LEU A 1 127 ? 22.278 -1.902 -11.722 1.00 63.91 127 LEU A CA 1
ATOM 986 C C . LEU A 1 127 ? 22.977 -1.245 -12.918 1.00 63.91 127 LEU A C 1
ATOM 988 O O . LEU A 1 127 ? 23.390 -1.955 -13.831 1.00 63.91 127 LEU A O 1
ATOM 992 N N . TYR A 1 128 ? 23.133 0.082 -12.916 1.00 56.75 128 TYR A N 1
ATOM 993 C CA . TYR A 1 128 ? 23.638 0.831 -14.071 1.00 56.75 128 TYR A CA 1
ATOM 994 C C . TYR A 1 128 ? 25.015 1.483 -13.871 1.00 56.75 128 TYR A C 1
ATOM 996 O O . TYR A 1 128 ? 25.452 2.236 -14.737 1.00 56.75 128 TYR A O 1
ATOM 1004 N N . SER A 1 129 ? 25.764 1.173 -12.805 1.00 54.53 129 SER A N 1
ATOM 1005 C CA . SER A 1 129 ? 27.128 1.709 -12.609 1.00 54.53 129 SER A CA 1
ATOM 1006 C C . SER A 1 129 ? 28.209 1.071 -13.504 1.00 54.53 129 SER A C 1
ATOM 1008 O O . SER A 1 129 ? 29.365 0.996 -13.087 1.00 54.53 129 SER A O 1
ATOM 1010 N N . SER A 1 130 ? 27.871 0.573 -14.700 1.00 55.97 130 SER A N 1
ATOM 1011 C CA . SER A 1 130 ? 28.839 -0.016 -15.643 1.00 55.97 130 SER A CA 1
ATOM 1012 C C . SER A 1 130 ? 28.912 0.778 -16.951 1.00 55.97 130 SER A C 1
ATOM 1014 O O . SER A 1 130 ? 27.892 1.237 -17.466 1.00 55.97 130 SER A O 1
ATOM 1016 N N . ASP A 1 131 ? 30.115 0.892 -17.523 1.00 52.62 131 ASP A N 1
ATOM 1017 C CA . ASP A 1 131 ? 30.452 1.686 -18.723 1.00 52.62 131 ASP A CA 1
ATOM 1018 C C . ASP A 1 131 ? 29.783 1.213 -20.042 1.00 52.62 131 ASP A C 1
ATOM 1020 O O . ASP A 1 131 ? 30.133 1.663 -21.132 1.00 52.62 131 ASP A O 1
ATOM 1024 N N . THR A 1 132 ? 28.803 0.307 -19.984 1.00 51.78 132 THR A N 1
ATOM 1025 C CA . THR A 1 132 ? 28.165 -0.314 -21.163 1.00 51.78 132 THR A CA 1
ATOM 1026 C C . T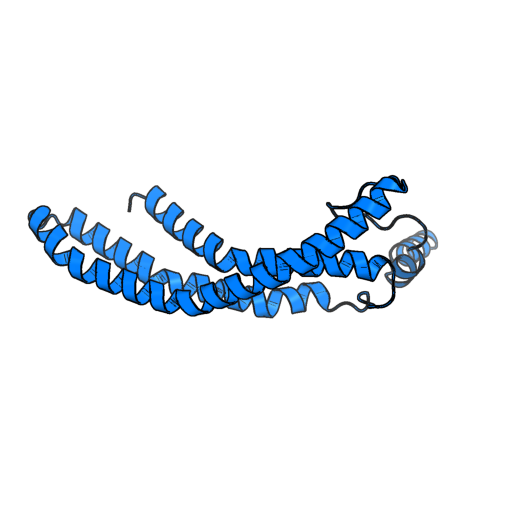HR A 1 132 ? 26.973 0.496 -21.713 1.00 51.78 132 THR A C 1
ATOM 1028 O O . THR A 1 132 ? 26.432 0.172 -22.771 1.00 51.78 132 THR A O 1
ATOM 1031 N N . HIS A 1 133 ? 26.564 1.577 -21.037 1.00 49.09 133 HIS A N 1
ATOM 1032 C CA . HIS A 1 133 ? 25.447 2.447 -21.432 1.00 49.09 133 HIS A CA 1
ATOM 1033 C C . HIS A 1 133 ? 25.898 3.611 -22.334 1.00 49.09 133 HIS A C 1
ATOM 1035 O O . HIS A 1 133 ? 26.025 4.749 -21.887 1.00 49.09 133 HIS A O 1
ATOM 1041 N N . SER A 1 134 ? 26.114 3.355 -23.632 1.00 48.72 134 SER A N 1
ATOM 1042 C CA . SER A 1 134 ? 26.267 4.431 -24.625 1.00 48.72 134 SER A CA 1
ATOM 1043 C C . SER A 1 134 ? 24.929 4.744 -25.310 1.00 48.72 134 SER A C 1
ATOM 1045 O O . SER A 1 134 ? 24.220 3.861 -25.793 1.00 48.72 134 SER A O 1
ATOM 1047 N N . SER A 1 135 ? 24.566 6.027 -25.357 1.00 51.25 135 SER A N 1
ATOM 1048 C CA . SER A 1 135 ? 23.312 6.542 -25.932 1.00 51.25 135 SER A CA 1
ATOM 1049 C C . SER A 1 135 ? 23.263 6.507 -27.468 1.00 51.25 135 SER A C 1
ATOM 1051 O O . SER A 1 135 ? 22.261 6.903 -28.059 1.00 51.25 135 SER A O 1
ATOM 1053 N N . TRP A 1 136 ? 24.324 6.026 -28.128 1.00 44.50 136 TRP A N 1
ATOM 1054 C CA . TRP A 1 136 ? 24.522 6.149 -29.577 1.00 44.50 136 TRP A CA 1
ATOM 1055 C C . TRP A 1 136 ? 24.703 4.803 -30.304 1.00 44.50 136 TRP A C 1
ATOM 1057 O O . TRP A 1 136 ? 25.360 4.729 -31.338 1.00 44.50 136 TRP A O 1
ATOM 1067 N N . ASN A 1 137 ? 24.121 3.723 -29.777 1.00 46.78 137 ASN A N 1
ATOM 1068 C CA . ASN A 1 137 ? 24.093 2.401 -30.416 1.00 46.78 137 ASN A CA 1
ATOM 1069 C C . ASN A 1 137 ? 22.634 1.983 -30.706 1.00 46.78 137 ASN A C 1
ATOM 1071 O O . ASN A 1 137 ? 21.716 2.456 -30.043 1.00 46.78 137 ASN A O 1
ATOM 1075 N N . LEU A 1 138 ? 22.391 1.072 -31.654 1.00 47.72 138 LEU A N 1
ATOM 1076 C CA . LEU A 1 138 ? 21.082 0.433 -31.869 1.00 47.72 138 LEU A CA 1
ATOM 1077 C C . LEU A 1 138 ? 20.608 -0.318 -30.605 1.00 47.72 138 LEU A C 1
ATOM 1079 O O . LEU A 1 138 ? 19.412 -0.371 -30.324 1.00 47.72 138 LEU A O 1
ATOM 1083 N N . ALA A 1 139 ? 21.556 -0.785 -29.783 1.00 50.75 139 ALA A N 1
ATOM 1084 C CA . ALA A 1 139 ? 21.322 -1.239 -28.410 1.00 50.75 139 ALA A CA 1
ATOM 1085 C C . ALA A 1 139 ? 20.773 -0.133 -27.479 1.00 50.75 139 ALA A C 1
ATOM 1087 O O . ALA A 1 139 ? 20.064 -0.432 -26.531 1.00 50.75 139 ALA A O 1
ATOM 1088 N N . GLY A 1 140 ? 21.011 1.148 -27.775 1.00 47.69 140 GLY A N 1
ATOM 1089 C CA . GLY A 1 140 ? 20.465 2.312 -27.067 1.00 47.69 140 GLY A CA 1
ATOM 1090 C C . GLY A 1 140 ? 18.946 2.481 -27.207 1.00 47.69 140 GLY A C 1
ATOM 1091 O O . GLY A 1 140 ? 18.300 2.972 -26.282 1.00 47.69 140 GLY A O 1
ATOM 1092 N N . LEU A 1 141 ? 18.342 2.013 -28.310 1.00 49.44 141 LEU A N 1
ATOM 1093 C CA . LEU A 1 141 ? 16.877 1.955 -28.449 1.00 49.44 141 LEU A CA 1
ATOM 1094 C C . LEU A 1 141 ? 16.269 0.821 -27.612 1.00 49.44 141 LEU A C 1
ATOM 1096 O O . LEU A 1 141 ? 15.178 0.983 -27.072 1.00 49.44 141 LEU A O 1
ATOM 1100 N N . GLN A 1 142 ? 16.981 -0.301 -27.470 1.00 55.06 142 GLN A N 1
ATOM 1101 C CA . GLN A 1 142 ? 16.596 -1.381 -26.557 1.00 55.06 142 GLN A CA 1
ATOM 1102 C C . GLN A 1 142 ? 16.749 -0.934 -25.095 1.00 55.06 142 GLN A C 1
ATOM 1104 O O . GLN A 1 142 ? 15.814 -1.080 -24.315 1.00 55.06 142 GLN A O 1
ATOM 1109 N N . ASN A 1 143 ? 17.844 -0.238 -24.775 1.00 55.91 143 ASN A N 1
ATOM 1110 C CA . ASN A 1 143 ? 18.067 0.378 -23.466 1.00 55.91 143 ASN A CA 1
ATOM 1111 C C . ASN A 1 143 ? 16.974 1.396 -23.107 1.00 55.91 143 ASN A C 1
ATOM 1113 O O . ASN A 1 143 ? 16.589 1.490 -21.951 1.00 55.91 143 ASN A O 1
ATOM 1117 N N . SER A 1 144 ? 16.437 2.132 -24.089 1.00 58.81 144 SER A N 1
ATOM 1118 C CA . SER A 1 144 ? 15.340 3.087 -23.866 1.00 58.81 144 SER A CA 1
ATOM 1119 C C . SER A 1 144 ? 14.014 2.393 -23.520 1.00 58.81 144 SER A C 1
ATOM 1121 O O . SER A 1 144 ? 13.214 2.931 -22.760 1.00 58.81 144 SER A O 1
ATOM 1123 N N . GLN A 1 145 ? 13.759 1.197 -24.066 1.00 61.59 145 GLN A N 1
ATOM 1124 C CA . GLN A 1 145 ? 12.589 0.394 -23.688 1.00 61.59 145 GLN A CA 1
ATOM 1125 C C . GLN A 1 145 ? 12.767 -0.234 -22.302 1.00 61.59 145 GLN A C 1
ATOM 1127 O O . GLN A 1 145 ? 11.826 -0.227 -21.510 1.00 61.59 145 GLN A O 1
ATOM 1132 N N . ASP A 1 146 ? 13.966 -0.721 -21.988 1.00 64.69 146 ASP A N 1
ATOM 1133 C CA . ASP A 1 146 ? 14.277 -1.297 -20.677 1.00 64.69 146 ASP A CA 1
ATOM 1134 C C . ASP A 1 146 ? 14.251 -0.228 -19.564 1.00 64.69 146 ASP A C 1
ATOM 1136 O O . ASP A 1 146 ? 13.721 -0.484 -18.481 1.00 64.69 146 ASP A O 1
ATOM 1140 N N . ASP A 1 147 ? 14.704 0.999 -19.849 1.00 66.38 147 ASP A N 1
ATOM 1141 C CA . ASP A 1 147 ? 14.621 2.153 -18.937 1.00 66.38 147 ASP A CA 1
ATOM 1142 C C . ASP A 1 147 ? 13.163 2.557 -18.644 1.00 66.38 147 ASP A C 1
ATOM 1144 O O . ASP A 1 147 ? 12.760 2.860 -17.520 1.00 66.38 147 ASP A O 1
ATOM 1148 N N . VAL A 1 148 ? 12.303 2.471 -19.652 1.00 68.62 148 VAL A N 1
ATOM 1149 C CA . VAL A 1 148 ? 10.867 2.672 -19.476 1.00 68.62 148 VAL A CA 1
ATOM 1150 C C . VAL A 1 148 ? 10.242 1.589 -18.587 1.00 68.62 148 VAL A C 1
ATOM 1152 O O . VAL A 1 148 ? 9.441 1.895 -17.698 1.00 68.62 148 VAL A O 1
ATOM 1155 N N . ILE A 1 149 ? 10.592 0.321 -18.824 1.00 71.75 149 ILE A N 1
ATOM 1156 C CA . ILE A 1 149 ? 10.041 -0.817 -18.081 1.00 71.75 149 ILE A CA 1
ATOM 1157 C C . ILE A 1 149 ? 10.478 -0.749 -16.619 1.00 71.75 149 ILE A C 1
ATOM 1159 O O . ILE A 1 149 ? 9.644 -0.934 -15.733 1.00 71.75 149 ILE A O 1
ATOM 1163 N N . ILE A 1 150 ? 11.749 -0.442 -16.344 1.00 73.25 150 ILE A N 1
ATOM 1164 C CA . ILE A 1 150 ? 12.228 -0.338 -14.966 1.00 73.25 150 ILE A CA 1
ATOM 1165 C C . ILE A 1 150 ? 11.525 0.808 -14.237 1.00 73.25 150 ILE A C 1
ATOM 1167 O O . ILE A 1 150 ? 10.994 0.576 -13.158 1.00 73.25 150 I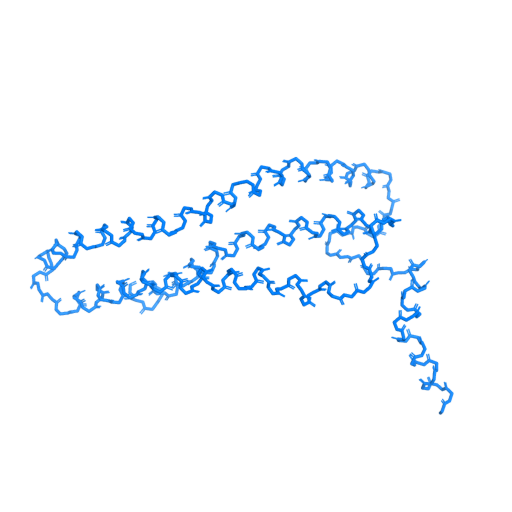LE A O 1
ATOM 1171 N N . ASN A 1 151 ? 11.366 1.987 -14.848 1.00 74.06 151 ASN A N 1
ATOM 1172 C CA . ASN A 1 151 ? 10.626 3.091 -14.228 1.00 74.06 151 ASN A CA 1
ATOM 1173 C C . ASN A 1 151 ? 9.152 2.733 -13.938 1.00 74.06 151 ASN A C 1
ATOM 1175 O O . ASN A 1 151 ? 8.610 3.129 -12.903 1.00 74.06 151 ASN A O 1
ATOM 1179 N N . LEU A 1 152 ? 8.501 1.937 -14.797 1.00 77.75 152 LEU A N 1
ATOM 1180 C CA . LEU A 1 152 ? 7.152 1.419 -14.539 1.00 77.75 152 LEU A CA 1
ATOM 1181 C C . LEU A 1 152 ? 7.131 0.463 -13.337 1.00 77.75 152 LEU A C 1
ATOM 1183 O O . LEU A 1 152 ? 6.270 0.579 -12.461 1.00 77.75 152 LEU A O 1
ATOM 1187 N N . VAL A 1 153 ? 8.082 -0.472 -13.284 1.00 80.56 153 VAL A N 1
ATOM 1188 C CA . VAL A 1 153 ? 8.215 -1.430 -12.179 1.00 80.56 153 VAL A CA 1
ATOM 1189 C C . VAL A 1 153 ? 8.460 -0.681 -10.867 1.00 80.56 153 VAL A C 1
ATOM 1191 O O . VAL A 1 153 ? 7.717 -0.895 -9.907 1.00 80.56 153 VAL A O 1
ATOM 1194 N N . MET A 1 154 ? 9.393 0.272 -10.847 1.00 79.88 154 MET A N 1
ATOM 1195 C CA . MET A 1 154 ? 9.685 1.112 -9.680 1.00 79.88 154 MET A CA 1
ATOM 1196 C C . MET A 1 154 ? 8.477 1.963 -9.257 1.00 79.88 154 MET A C 1
ATOM 1198 O O . MET A 1 154 ? 8.188 2.103 -8.068 1.00 79.88 154 MET A O 1
ATOM 1202 N N . GLY A 1 155 ? 7.708 2.492 -10.214 1.00 79.50 155 GLY A N 1
ATOM 1203 C CA . GLY A 1 155 ? 6.426 3.161 -9.969 1.00 79.50 155 GLY A CA 1
ATOM 1204 C C . GLY A 1 155 ? 5.395 2.254 -9.292 1.00 79.50 155 GLY A C 1
ATOM 1205 O O . GLY A 1 155 ? 4.765 2.651 -8.312 1.00 79.50 155 GLY A O 1
ATOM 1206 N N . SER A 1 156 ? 5.263 1.016 -9.770 1.00 83.56 156 SER A N 1
ATOM 1207 C CA . SER A 1 156 ? 4.273 0.052 -9.277 1.00 83.56 156 SER A CA 1
ATOM 1208 C C . SER A 1 156 ? 4.560 -0.475 -7.864 1.00 83.56 156 SER A C 1
ATOM 1210 O O . SER A 1 156 ? 3.624 -0.792 -7.124 1.00 83.56 156 SER A O 1
ATOM 1212 N N . MET A 1 157 ? 5.829 -0.519 -7.440 1.00 88.12 157 MET A N 1
ATOM 1213 C CA . MET A 1 157 ? 6.221 -1.032 -6.120 1.00 88.12 157 MET A CA 1
ATOM 1214 C C . MET A 1 157 ? 5.612 -0.239 -4.957 1.00 88.12 157 MET A C 1
ATOM 1216 O O . MET A 1 157 ? 5.327 -0.823 -3.910 1.00 88.12 157 MET A O 1
ATOM 1220 N N . PHE A 1 158 ? 5.292 1.043 -5.177 1.00 87.31 158 PHE A N 1
ATOM 1221 C CA . PHE A 1 158 ? 4.591 1.890 -4.205 1.00 87.31 158 PHE A CA 1
ATOM 1222 C C . PHE A 1 158 ? 3.176 1.391 -3.869 1.00 87.31 158 PHE A C 1
ATOM 1224 O O . PHE A 1 158 ? 2.640 1.743 -2.819 1.00 87.31 158 PHE A O 1
ATOM 1231 N N . LEU A 1 159 ? 2.577 0.566 -4.736 1.00 89.31 159 LEU A N 1
ATOM 1232 C CA . LEU A 1 159 ? 1.280 -0.077 -4.520 1.00 89.31 159 LEU A CA 1
ATOM 1233 C C . LEU A 1 159 ? 1.429 -1.563 -4.171 1.00 89.31 159 LEU A C 1
ATOM 1235 O O . LEU A 1 159 ? 0.729 -2.060 -3.289 1.00 89.31 159 LEU A O 1
ATOM 1239 N N . VAL A 1 160 ? 2.351 -2.278 -4.822 1.00 91.25 160 VAL A N 1
ATOM 1240 C CA . VAL A 1 160 ? 2.518 -3.732 -4.643 1.00 91.25 160 VAL A CA 1
ATOM 1241 C C . VAL A 1 160 ? 3.020 -4.091 -3.240 1.00 91.25 160 VAL A C 1
ATOM 1243 O O . VAL A 1 160 ? 2.495 -5.014 -2.623 1.00 91.25 160 VAL A O 1
ATOM 1246 N N . LEU A 1 161 ? 3.997 -3.363 -2.691 1.00 91.50 161 LEU A N 1
ATOM 1247 C CA . LEU A 1 161 ? 4.545 -3.702 -1.372 1.00 91.50 161 LEU A CA 1
ATOM 1248 C C . LEU A 1 161 ? 3.541 -3.474 -0.224 1.00 91.50 161 LEU A C 1
ATOM 1250 O O . LEU A 1 161 ? 3.358 -4.380 0.594 1.00 91.50 161 LEU A O 1
ATOM 1254 N N . PRO A 1 162 ? 2.816 -2.339 -0.160 1.00 91.00 162 PRO A N 1
ATOM 1255 C CA . PRO A 1 162 ? 1.785 -2.160 0.860 1.00 91.00 162 PRO A CA 1
ATOM 1256 C C . PRO A 1 162 ? 0.595 -3.110 0.700 1.00 91.00 162 PRO A C 1
ATOM 1258 O O . PRO A 1 162 ? 0.029 -3.548 1.699 1.00 91.00 162 PRO A O 1
ATOM 1261 N N . THR A 1 163 ? 0.205 -3.456 -0.532 1.00 91.75 163 THR A N 1
ATOM 1262 C CA . THR A 1 163 ? -0.882 -4.428 -0.757 1.00 91.75 163 THR A CA 1
ATOM 1263 C C . THR A 1 163 ? -0.479 -5.835 -0.337 1.00 91.75 163 THR A C 1
ATOM 1265 O O . THR A 1 163 ? -1.291 -6.531 0.268 1.00 91.75 163 THR A O 1
ATOM 1268 N N . PHE A 1 164 ? 0.776 -6.230 -0.563 1.00 93.25 164 PHE A N 1
ATOM 1269 C CA . PHE A 1 164 ? 1.328 -7.469 -0.021 1.00 93.25 164 PHE A CA 1
ATOM 1270 C C . PHE A 1 164 ? 1.246 -7.503 1.512 1.00 93.25 164 PHE A C 1
ATOM 1272 O O . PHE A 1 164 ? 0.769 -8.485 2.077 1.00 93.25 164 PHE A O 1
ATOM 1279 N N . TRP A 1 165 ? 1.640 -6.418 2.187 1.00 93.25 165 TRP A N 1
ATOM 1280 C CA . TRP A 1 165 ? 1.540 -6.301 3.645 1.00 93.25 165 TRP A CA 1
ATOM 1281 C C . TRP A 1 165 ? 0.102 -6.429 4.152 1.00 93.25 165 TRP A C 1
ATOM 1283 O O . TRP A 1 165 ? -0.174 -7.236 5.038 1.00 93.25 165 TRP A O 1
ATOM 1293 N N . LEU A 1 166 ? -0.825 -5.666 3.571 1.00 92.25 166 LEU A N 1
ATOM 1294 C CA . LEU A 1 166 ? -2.231 -5.713 3.965 1.00 92.25 166 LEU A CA 1
ATOM 1295 C C . LEU A 1 166 ? -2.844 -7.095 3.703 1.00 92.25 166 LEU A C 1
ATOM 1297 O O . LEU A 1 166 ? -3.535 -7.625 4.569 1.00 92.25 166 LEU A O 1
ATOM 1301 N N . GLY A 1 167 ? -2.530 -7.718 2.564 1.00 92.69 167 GLY A N 1
ATOM 1302 C CA . GLY A 1 167 ? -2.971 -9.077 2.249 1.00 92.69 167 GLY A CA 1
ATOM 1303 C C . GLY A 1 167 ? -2.418 -10.123 3.220 1.00 92.69 167 GLY A C 1
ATOM 1304 O O . GLY A 1 167 ? -3.149 -11.023 3.635 1.00 92.69 167 GLY A O 1
ATOM 1305 N N . ALA A 1 168 ? -1.158 -9.984 3.641 1.00 91.69 168 ALA A N 1
ATOM 1306 C CA . ALA A 1 168 ? -0.558 -10.855 4.648 1.00 91.69 168 ALA A CA 1
ATOM 1307 C C . ALA A 1 168 ? -1.257 -10.726 6.012 1.00 91.69 168 ALA A C 1
ATOM 1309 O O . ALA A 1 168 ? -1.492 -11.739 6.669 1.00 91.69 168 ALA A O 1
ATOM 1310 N N . MET A 1 169 ? -1.647 -9.511 6.415 1.00 90.62 169 MET A N 1
ATOM 1311 C CA . MET A 1 169 ? -2.395 -9.283 7.659 1.00 90.62 169 MET A CA 1
ATOM 1312 C C . MET A 1 169 ? -3.787 -9.924 7.613 1.00 90.62 169 MET A C 1
ATOM 1314 O O . MET A 1 169 ? -4.166 -10.614 8.558 1.00 90.62 169 MET A O 1
ATOM 1318 N N . THR A 1 170 ? -4.496 -9.802 6.484 1.00 89.31 170 THR A N 1
ATOM 1319 C CA . THR A 1 170 ? -5.784 -10.485 6.281 1.00 89.31 170 THR A CA 1
ATOM 1320 C C . THR A 1 170 ? -5.640 -12.005 6.351 1.00 89.31 170 THR A C 1
ATOM 1322 O O . THR A 1 170 ? -6.471 -12.688 6.947 1.00 89.31 170 THR A O 1
ATOM 1325 N N . TRP A 1 171 ? -4.565 -12.564 5.786 1.00 89.50 171 TRP A N 1
ATOM 1326 C CA . TRP A 1 171 ? -4.311 -14.003 5.872 1.00 89.50 171 TRP A CA 1
ATOM 1327 C C . TRP A 1 171 ? -3.948 -14.465 7.292 1.00 89.50 171 TRP A C 1
ATOM 1329 O O . TRP A 1 171 ? -4.339 -15.557 7.701 1.00 89.50 171 TRP A O 1
ATOM 1339 N N . ALA A 1 172 ? -3.266 -13.622 8.071 1.00 85.19 172 ALA A N 1
ATOM 1340 C CA . ALA A 1 172 ? -2.947 -13.878 9.475 1.00 85.19 172 ALA A CA 1
ATOM 1341 C C . ALA A 1 172 ? -4.173 -13.825 10.413 1.00 85.19 172 ALA A C 1
ATOM 1343 O O . ALA A 1 172 ? -4.047 -14.136 11.598 1.00 85.19 172 ALA A O 1
ATOM 1344 N N . GLY A 1 173 ? -5.357 -13.476 9.896 1.00 76.62 173 GLY A N 1
ATOM 1345 C CA . GLY A 1 173 ? -6.608 -13.441 10.653 1.00 76.62 173 GLY A CA 1
ATOM 1346 C C . GLY A 1 173 ? -6.873 -12.115 11.367 1.00 76.62 173 GLY A C 1
ATOM 1347 O O . GLY A 1 173 ? -7.659 -12.101 12.319 1.00 76.62 173 GLY A O 1
ATOM 1348 N N . VAL A 1 174 ? -6.215 -11.036 10.925 1.00 72.25 174 VAL A N 1
ATOM 1349 C CA . VAL A 1 174 ? -6.546 -9.645 11.279 1.00 72.25 174 VAL A CA 1
ATOM 1350 C C . VAL A 1 174 ? -7.553 -9.082 10.284 1.00 72.25 174 VAL A C 1
ATOM 1352 O O . VAL A 1 174 ? -7.369 -9.296 9.064 1.00 72.25 174 VAL A O 1
#

Organism: NCBI:txid1403564

Sequence (174 aa):
MYEEAVLRSLVSERNMQVSQDGRVYPGYGGNVDGTLTNAATRLASTAGNIIGTAVAFSAFDSVRQALPMVQALLQMALVICIPLITLCSAWDVKVVMTLTFVQFALYFLTFWWELTRWLDSWLLGVLYSSDTHSSWNLAGLQNSQDDVIINLVMGSMFLVLPTFWLGAMTWAGV

Secondary structure (DSSP, 8-state):
-HHHHHHHHHHSHHHHHHGGGT-----TT--SS--HHHHHHHHHHHHHHHHHHHHHHHHHHHHHHHHHHHHHHHHHHHHHHHHHHHHHTTT-HHHHHHHHHHHHHHHTHHHHHHHHHHHHHHHHHHHS-STT--TTSHHHHHHHHHHHHHHHHHHHHHHHHHHHHHHHHHHTT-